Protein AF-A0A5D9C823-F1 (afdb_monomer)

Nearest PDB structures (foldseek):
  7d0j-assembly1_K  TM=2.430E-01  e=4.011E+00  Chlamydomonas reinhardtii

Sequence (116 aa):
MDDAGIRPGFAARTFPAFSIFASIGYFLFMGFGLSPFVYYPETGDFTWAAQPDLGPPMFWYGWMVYAAIVGLAGGLLTYLLPIRWSLALVRGLGWLLWAVPTLIMLIILFLLRHYF

Secondary structure (DSSP, 8-state):
------PPPHHHHHHHHHHHHHHHHHHHHHHTT--S-EE-TTT--EESS--GGG-S-B-HHHHHHHHHHHHHHHHHHHHHS-HHHHHHHHHHTTTHHHHHHHHHHHHHHHHHTTT-

Mean predicted aligned error: 6.28 Å

Foldseek 3Di:
DDPPPPLPPLCLLQVLQLLLQLLVQLLVCVVVVPFCWWAQPQVRDIGRDDDVVSDDIDRSVRSNVRSNVRSNVRSVVRVPDDSVVSVCCCVVCVVVSCVRNVVSVVVVCVVCVVVD

pLDDT: mean 87.45, std 12.1, range [40.66, 97.75]

Radius of gyration: 18.3 Å; Cα contacts (8 Å, |Δi|>4): 133; chains: 1; bounding box: 40×22×57 Å

Organism: NCBI:txid2606412

Solvent-accessi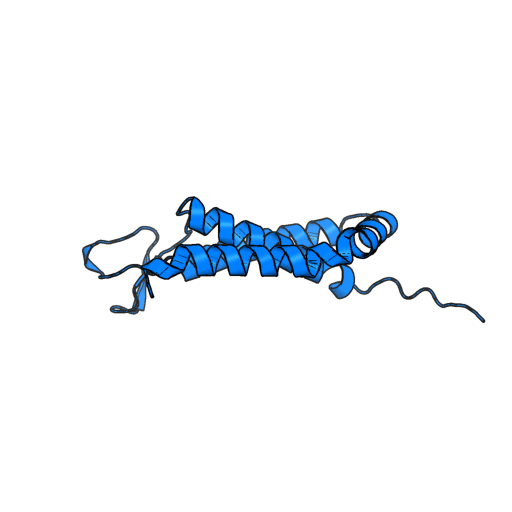ble surface area (backbone atoms only — not comparable to full-atom values): 6335 Å² total; per-residue (Å²): 134,82,79,77,75,76,69,75,52,72,62,74,49,19,50,51,34,19,50,42,33,18,44,53,33,28,53,51,24,59,76,70,69,52,42,78,29,27,36,20,81,85,75,70,46,78,35,71,58,92,54,83,90,57,53,76,74,39,46,66,66,21,17,49,53,55,6,48,52,41,6,50,50,36,15,49,51,39,61,74,41,57,66,72,57,40,50,50,47,51,66,74,42,47,64,49,56,55,48,48,41,50,52,50,49,52,50,50,52,59,69,44,61,83,82,110

Structure (mmCIF, N/CA/C/O backbone):
data_AF-A0A5D9C823-F1
#
_entry.id   AF-A0A5D9C823-F1
#
loop_
_atom_site.group_PDB
_atom_site.id
_atom_site.type_symbol
_atom_site.label_atom_id
_atom_site.label_alt_id
_atom_site.label_comp_id
_atom_site.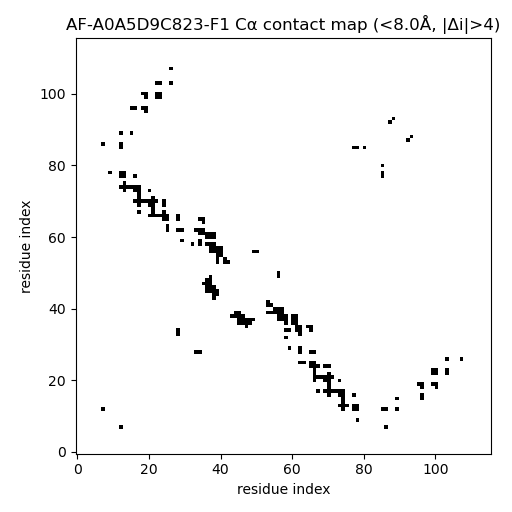label_asym_id
_atom_site.label_entity_id
_atom_site.label_seq_id
_atom_site.pdbx_PDB_ins_code
_atom_site.Cartn_x
_atom_site.Cartn_y
_atom_site.Cartn_z
_atom_site.occupancy
_atom_site.B_iso_or_equiv
_atom_site.auth_seq_id
_atom_site.auth_comp_id
_atom_site.auth_asym_id
_atom_site.auth_atom_id
_atom_site.pdbx_PDB_model_num
ATOM 1 N N . MET A 1 1 ? 24.075 -13.206 -35.901 1.00 42.41 1 MET A N 1
ATOM 2 C CA . MET A 1 1 ? 23.816 -13.597 -34.503 1.00 42.41 1 MET A CA 1
ATOM 3 C C . MET A 1 1 ? 22.633 -12.768 -34.084 1.00 42.41 1 MET A C 1
ATOM 5 O O . MET A 1 1 ? 22.793 -11.597 -33.771 1.00 42.41 1 MET A O 1
ATOM 9 N N . ASP A 1 2 ? 21.450 -13.334 -34.276 1.00 40.66 2 ASP A N 1
ATOM 10 C CA . ASP A 1 2 ? 20.202 -12.648 -34.001 1.00 40.66 2 ASP A CA 1
ATOM 11 C C . ASP A 1 2 ? 20.043 -12.584 -32.487 1.00 40.66 2 ASP A C 1
ATOM 13 O O . ASP A 1 2 ? 19.791 -13.600 -31.838 1.00 40.66 2 ASP A O 1
ATOM 17 N N . ASP A 1 3 ? 20.216 -11.389 -31.925 1.00 47.56 3 ASP A N 1
ATOM 18 C CA . ASP A 1 3 ? 19.668 -11.053 -30.620 1.00 47.56 3 ASP A CA 1
ATOM 19 C C . ASP A 1 3 ? 18.150 -11.182 -30.750 1.00 47.56 3 ASP A C 1
ATOM 21 O O . ASP A 1 3 ? 17.442 -10.226 -31.077 1.00 47.56 3 ASP A O 1
ATOM 25 N N . ALA A 1 4 ? 17.645 -12.403 -30.570 1.00 46.31 4 ALA A N 1
ATOM 26 C CA . ALA A 1 4 ? 16.232 -12.686 -30.429 1.00 46.31 4 ALA A CA 1
ATOM 27 C C . ALA A 1 4 ? 15.756 -11.877 -29.222 1.00 46.31 4 ALA A C 1
ATOM 29 O O . ALA A 1 4 ? 15.910 -12.283 -28.072 1.00 46.31 4 ALA A O 1
ATOM 30 N N . GLY A 1 5 ? 15.273 -10.668 -29.521 1.00 49.81 5 GLY A N 1
ATOM 31 C CA . GLY A 1 5 ? 14.909 -9.639 -28.571 1.00 49.81 5 GLY A CA 1
ATOM 32 C C . GLY A 1 5 ? 14.001 -10.213 -27.505 1.00 49.81 5 GLY A C 1
ATOM 33 O O . GLY A 1 5 ? 12.804 -10.404 -27.733 1.00 49.81 5 GLY A O 1
ATOM 34 N N . ILE A 1 6 ? 14.583 -10.477 -26.336 1.00 58.53 6 ILE A N 1
ATOM 35 C CA . ILE A 1 6 ? 13.857 -10.896 -25.149 1.00 58.53 6 ILE A CA 1
ATOM 36 C C . ILE A 1 6 ? 12.968 -9.714 -24.786 1.00 58.53 6 ILE A C 1
ATOM 38 O O . ILE A 1 6 ? 13.385 -8.760 -24.126 1.00 58.53 6 ILE A O 1
ATOM 42 N N . ARG A 1 7 ? 11.726 -9.739 -25.279 1.00 61.03 7 ARG A N 1
ATOM 43 C CA . ARG A 1 7 ? 10.678 -8.855 -24.783 1.00 61.03 7 ARG A CA 1
ATOM 44 C C . ARG A 1 7 ? 10.647 -9.089 -23.276 1.00 61.03 7 ARG A C 1
ATOM 46 O O . ARG A 1 7 ? 10.519 -10.249 -22.878 1.00 61.03 7 ARG A O 1
ATOM 53 N N . PRO A 1 8 ? 10.790 -8.047 -22.441 1.00 64.94 8 PRO A N 1
ATOM 54 C CA . PRO A 1 8 ? 10.686 -8.223 -21.005 1.00 64.94 8 PRO A CA 1
ATOM 55 C C . PRO A 1 8 ? 9.388 -8.963 -20.728 1.00 64.94 8 PRO A C 1
ATOM 57 O O . PRO A 1 8 ? 8.320 -8.526 -21.174 1.00 64.94 8 PRO A O 1
ATOM 60 N N . GLY A 1 9 ? 9.502 -10.108 -20.058 1.00 72.50 9 GLY A N 1
ATOM 61 C CA . GLY A 1 9 ? 8.340 -10.896 -19.689 1.00 72.50 9 GLY A CA 1
ATOM 62 C C . GLY A 1 9 ? 7.364 -10.039 -18.887 1.00 72.50 9 GLY A C 1
ATOM 63 O O . GLY A 1 9 ? 7.759 -9.058 -18.255 1.00 72.50 9 GLY A O 1
ATOM 64 N N . PHE A 1 10 ? 6.089 -10.419 -18.907 1.00 79.19 10 PHE A N 1
ATOM 65 C CA . PHE A 1 10 ? 5.014 -9.771 -18.149 1.00 79.19 10 PHE A CA 1
ATOM 66 C C . PHE A 1 10 ? 5.463 -9.332 -16.740 1.00 79.19 10 PHE A C 1
ATOM 68 O O . PHE A 1 10 ? 5.382 -8.150 -16.411 1.00 79.19 10 PHE A O 1
ATOM 75 N N . ALA A 1 11 ? 6.064 -10.248 -15.972 1.00 79.44 11 ALA A N 1
ATOM 76 C CA . ALA A 1 11 ? 6.542 -10.002 -14.610 1.00 79.44 11 ALA A CA 1
ATOM 77 C C . ALA A 1 11 ? 7.562 -8.852 -14.495 1.00 79.44 11 ALA A C 1
ATOM 79 O O . ALA A 1 11 ? 7.475 -8.039 -13.578 1.00 79.44 11 ALA A O 1
ATOM 80 N N . ALA A 1 12 ? 8.490 -8.725 -15.450 1.00 80.94 12 ALA A N 1
ATOM 81 C CA . ALA A 1 12 ? 9.526 -7.688 -15.435 1.00 80.94 12 ALA A CA 1
ATOM 82 C C . ALA A 1 12 ? 8.960 -6.269 -15.620 1.00 80.94 12 ALA A C 1
ATOM 84 O O . ALA A 1 12 ? 9.641 -5.287 -15.338 1.00 80.94 12 ALA A O 1
ATOM 85 N N . ARG A 1 13 ? 7.720 -6.154 -16.109 1.00 79.56 13 ARG A N 1
ATOM 86 C CA . ARG A 1 13 ? 7.027 -4.878 -16.332 1.00 79.56 13 ARG A CA 1
ATOM 87 C C . ARG A 1 13 ? 6.002 -4.581 -15.241 1.00 79.56 13 ARG A C 1
ATOM 89 O O . ARG A 1 13 ? 5.794 -3.417 -14.902 1.00 79.56 13 ARG A O 1
ATOM 96 N N . THR A 1 14 ? 5.352 -5.615 -14.715 1.00 86.12 14 THR A N 1
ATOM 97 C CA . THR A 1 14 ? 4.215 -5.465 -13.802 1.00 86.12 14 THR A CA 1
ATOM 98 C C . THR A 1 14 ? 4.616 -5.492 -12.336 1.00 86.12 14 THR A C 1
ATOM 100 O O . THR A 1 14 ? 4.095 -4.684 -11.577 1.00 86.12 14 THR A O 1
ATOM 103 N N . PHE A 1 15 ? 5.570 -6.334 -11.925 1.00 88.19 15 PHE A N 1
ATOM 104 C CA . PHE A 1 15 ? 5.983 -6.433 -10.517 1.00 88.19 15 PHE A CA 1
ATOM 105 C C . PHE A 1 15 ? 6.649 -5.157 -9.987 1.00 88.19 15 PHE A C 1
ATOM 107 O O . PHE A 1 15 ? 6.299 -4.730 -8.886 1.00 88.19 15 PHE A O 1
ATOM 114 N N . PRO A 1 16 ? 7.527 -4.485 -10.761 1.00 88.38 16 PRO A N 1
ATOM 115 C CA . PRO A 1 16 ? 8.019 -3.160 -10.412 1.00 88.38 16 PRO A CA 1
ATOM 116 C C . PRO A 1 16 ? 6.938 -2.146 -10.067 1.00 88.38 16 PRO A C 1
ATOM 118 O O . PRO A 1 16 ? 6.965 -1.518 -9.009 1.00 88.38 16 PRO A O 1
ATOM 121 N N . ALA A 1 17 ? 5.970 -2.009 -10.969 1.00 89.00 17 ALA A N 1
ATOM 122 C CA . ALA A 1 17 ? 4.871 -1.084 -10.793 1.00 89.00 17 ALA A CA 1
ATOM 123 C C . ALA A 1 17 ? 4.003 -1.512 -9.612 1.00 89.00 17 ALA A C 1
ATOM 125 O O . ALA A 1 17 ? 3.720 -0.692 -8.748 1.00 89.00 17 ALA A O 1
ATOM 126 N N . PHE A 1 18 ? 3.668 -2.799 -9.513 1.00 93.06 18 PHE A N 1
ATOM 127 C CA . PHE A 1 18 ? 2.924 -3.331 -8.381 1.00 93.06 18 PHE A CA 1
ATOM 128 C C . PHE A 1 18 ? 3.552 -2.919 -7.050 1.00 93.06 18 PHE A C 1
ATOM 130 O O . PHE A 1 18 ? 2.858 -2.355 -6.215 1.00 93.06 18 PHE A O 1
ATOM 137 N N . SER A 1 19 ? 4.859 -3.132 -6.872 1.00 92.38 19 SER A N 1
ATOM 138 C CA . SER A 1 19 ? 5.539 -2.812 -5.616 1.00 92.38 19 SER A CA 1
ATOM 139 C C . SER A 1 19 ? 5.499 -1.316 -5.301 1.00 92.38 19 SER A C 1
ATOM 141 O O . SER A 1 19 ? 5.114 -0.949 -4.196 1.00 92.38 19 SER A O 1
ATOM 143 N N . ILE A 1 20 ? 5.818 -0.452 -6.270 1.00 92.75 20 ILE A N 1
ATOM 144 C CA . ILE A 1 20 ? 5.791 1.008 -6.082 1.00 92.75 20 ILE A CA 1
ATOM 145 C C . ILE A 1 20 ? 4.382 1.479 -5.703 1.00 92.75 20 ILE A C 1
ATOM 147 O O . ILE A 1 20 ? 4.199 2.171 -4.701 1.00 92.75 20 ILE A O 1
ATOM 151 N N . PHE A 1 21 ? 3.379 1.093 -6.493 1.00 95.00 21 PHE A N 1
ATOM 152 C CA . PHE A 1 21 ? 1.998 1.522 -6.296 1.00 95.00 21 PHE A CA 1
ATOM 153 C C . PHE A 1 21 ? 1.395 0.937 -5.014 1.00 95.00 21 PHE A C 1
ATOM 155 O O . PHE A 1 21 ? 0.687 1.651 -4.309 1.00 95.00 21 PHE A O 1
ATOM 162 N N . ALA A 1 22 ? 1.714 -0.311 -4.661 1.00 96.50 22 ALA A N 1
ATOM 163 C CA . ALA A 1 22 ? 1.277 -0.915 -3.407 1.00 96.50 22 ALA A CA 1
ATOM 164 C C . ALA A 1 22 ? 1.898 -0.214 -2.193 1.00 96.50 22 ALA A C 1
ATOM 166 O O . ALA A 1 22 ? 1.178 0.106 -1.252 1.00 96.50 22 ALA A O 1
ATOM 167 N N . SER A 1 23 ? 3.202 0.089 -2.211 1.00 96.19 23 SER A N 1
ATOM 168 C CA . SER A 1 23 ? 3.854 0.810 -1.110 1.00 96.19 23 SER A CA 1
ATOM 169 C C . SER A 1 23 ? 3.285 2.218 -0.929 1.00 96.19 23 SER A C 1
ATOM 171 O O . SER A 1 23 ? 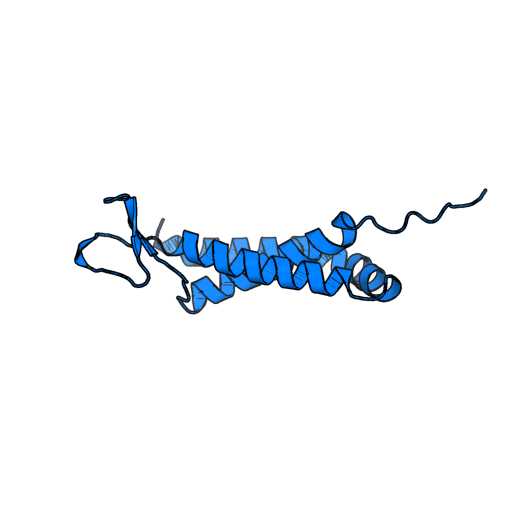2.983 2.612 0.197 1.00 96.19 23 SER A O 1
ATOM 173 N N . ILE A 1 24 ? 3.086 2.960 -2.025 1.00 95.94 24 ILE A N 1
ATOM 174 C CA . ILE A 1 24 ? 2.446 4.285 -1.986 1.00 95.94 24 ILE A CA 1
ATOM 175 C C . ILE A 1 24 ? 1.014 4.165 -1.461 1.00 95.94 24 ILE A C 1
ATOM 177 O O . ILE A 1 24 ? 0.635 4.902 -0.555 1.00 95.94 24 ILE A O 1
ATOM 181 N N . GLY A 1 25 ? 0.235 3.219 -1.993 1.00 97.00 25 GLY A N 1
ATOM 182 C CA . GLY A 1 25 ? -1.133 2.963 -1.559 1.00 97.00 25 GLY A CA 1
ATOM 183 C C . GLY A 1 25 ? -1.197 2.697 -0.060 1.00 97.00 25 GLY A C 1
ATOM 184 O O . GLY A 1 25 ? -1.903 3.404 0.649 1.00 97.00 25 GLY A O 1
ATOM 185 N N . TYR A 1 26 ? -0.397 1.752 0.439 1.00 96.25 26 TYR A N 1
ATOM 186 C CA . TYR A 1 26 ? -0.339 1.418 1.862 1.00 96.25 26 TYR A CA 1
ATOM 187 C C . TYR A 1 26 ? -0.067 2.649 2.731 1.00 96.25 26 TYR A C 1
ATOM 189 O O . TYR A 1 26 ? -0.796 2.902 3.688 1.00 96.25 26 TYR A O 1
ATOM 197 N N . PHE A 1 27 ? 0.947 3.442 2.372 1.00 96.75 27 PHE A N 1
ATOM 198 C CA . PHE A 1 27 ? 1.298 4.656 3.104 1.00 96.75 27 PHE A CA 1
ATOM 199 C C . PHE A 1 27 ? 0.147 5.671 3.141 1.00 96.75 27 PHE A C 1
ATOM 201 O O . PHE A 1 27 ? -0.149 6.228 4.197 1.00 96.75 27 PHE A O 1
ATOM 208 N N . LEU A 1 28 ? -0.538 5.882 2.013 1.00 96.44 28 LEU A N 1
ATOM 209 C CA . LEU A 1 28 ? -1.679 6.796 1.942 1.00 96.44 28 LEU A CA 1
ATOM 210 C C . LEU A 1 28 ? -2.872 6.280 2.757 1.00 96.44 28 LEU A C 1
ATOM 212 O O . LEU A 1 28 ? -3.464 7.046 3.511 1.00 96.44 28 LEU A O 1
ATOM 216 N N . PHE A 1 29 ? -3.214 4.994 2.655 1.00 96.75 29 PHE A N 1
ATOM 217 C CA . PHE A 1 29 ? -4.335 4.413 3.403 1.00 96.75 29 PHE A CA 1
ATOM 218 C C . PHE A 1 29 ? -4.093 4.430 4.913 1.00 96.75 29 PHE A C 1
ATOM 220 O O . PHE A 1 29 ? -5.008 4.763 5.666 1.00 96.75 29 PHE A O 1
ATOM 227 N N . MET A 1 30 ? -2.853 4.182 5.340 1.00 94.75 30 MET A N 1
ATOM 228 C CA . MET A 1 30 ? -2.426 4.387 6.722 1.00 94.75 30 MET A CA 1
ATOM 229 C C . MET A 1 30 ? -2.587 5.856 7.141 1.00 94.75 30 MET A C 1
ATOM 231 O O . MET A 1 30 ? -3.222 6.134 8.155 1.00 94.75 30 MET A O 1
ATOM 235 N N . GLY A 1 31 ? -2.046 6.800 6.362 1.00 93.81 31 GLY A N 1
ATOM 236 C CA . GLY A 1 31 ? -2.058 8.228 6.698 1.00 93.81 31 GLY A CA 1
ATOM 237 C C . GLY A 1 31 ? -3.456 8.851 6.751 1.00 93.81 31 GLY A C 1
ATOM 238 O O . GLY A 1 31 ? -3.708 9.718 7.584 1.00 93.81 31 GLY A O 1
ATOM 239 N N . PHE A 1 32 ? -4.376 8.393 5.900 1.00 94.50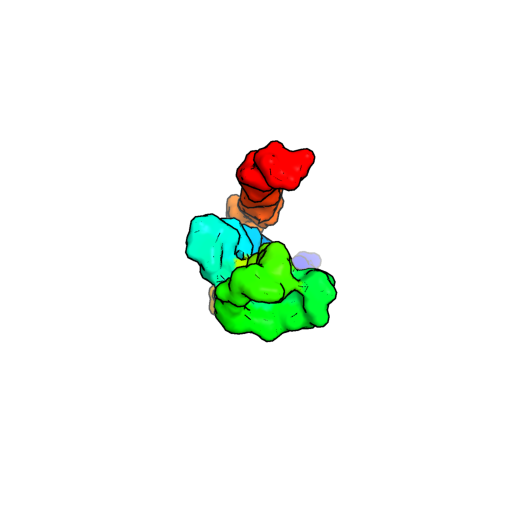 32 PHE A N 1
ATOM 240 C CA . PHE A 1 32 ? -5.766 8.856 5.876 1.00 94.50 32 PHE A CA 1
ATOM 241 C C . PHE A 1 32 ? -6.722 8.008 6.729 1.00 94.50 32 PHE A C 1
ATOM 243 O O . PHE A 1 32 ? -7.912 8.309 6.775 1.00 94.50 32 PHE A O 1
ATOM 250 N N . GLY A 1 33 ? -6.241 6.943 7.382 1.00 91.12 33 GLY A N 1
ATOM 251 C CA . GLY A 1 33 ? -7.088 6.036 8.165 1.00 91.12 33 GLY A CA 1
ATOM 252 C C . GLY A 1 33 ? -8.145 5.300 7.331 1.00 91.12 33 GLY A C 1
ATOM 253 O O . GLY A 1 33 ? -9.181 4.895 7.854 1.00 91.12 33 GLY A O 1
ATOM 254 N N . LEU A 1 34 ? -7.910 5.130 6.028 1.00 93.06 34 LEU A N 1
ATOM 255 C CA . LEU A 1 34 ? -8.857 4.509 5.105 1.00 93.06 34 LEU A CA 1
ATOM 256 C C . LEU A 1 34 ? -8.670 2.997 5.111 1.00 93.06 34 LEU A C 1
ATOM 258 O O . LEU A 1 34 ? -7.712 2.484 4.536 1.00 93.06 34 LEU A O 1
ATOM 262 N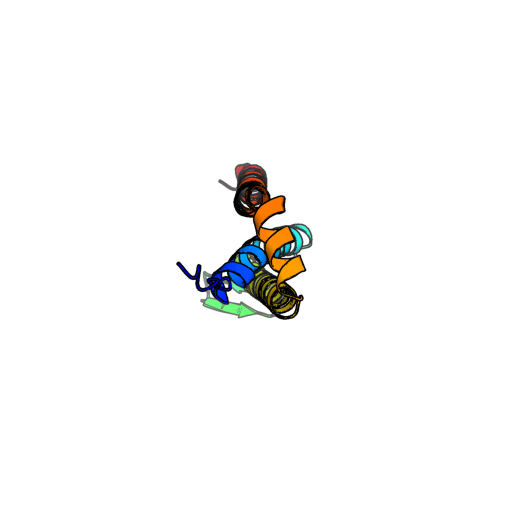 N . SER A 1 35 ? -9.608 2.280 5.720 1.00 94.62 35 SER A N 1
ATOM 263 C CA . SER A 1 35 ? -9.596 0.820 5.758 1.00 94.62 35 SER A CA 1
ATOM 264 C C . SER A 1 35 ? -10.940 0.264 5.283 1.00 94.62 35 SER A C 1
ATOM 266 O O . SER A 1 35 ? -11.971 0.745 5.750 1.00 94.62 35 SER A O 1
ATOM 268 N N . PRO A 1 36 ? -10.968 -0.733 4.377 1.00 94.56 36 PRO A N 1
ATOM 269 C CA . PRO A 1 36 ? -12.212 -1.383 3.962 1.00 94.56 36 PRO A CA 1
ATOM 270 C C . PRO A 1 36 ? -12.854 -2.180 5.096 1.00 94.56 36 PRO A C 1
ATOM 272 O O . PRO A 1 36 ? -14.055 -2.404 5.082 1.00 94.56 36 PRO A O 1
ATOM 275 N N . PHE A 1 37 ? -12.048 -2.643 6.047 1.00 95.69 37 PHE A N 1
ATOM 276 C CA . PHE A 1 37 ? -12.484 -3.397 7.210 1.00 95.69 37 PHE A CA 1
ATOM 277 C C . PHE A 1 37 ? -11.462 -3.252 8.337 1.00 95.69 37 PHE A C 1
ATOM 279 O O . PHE A 1 37 ? -10.339 -2.785 8.135 1.00 95.69 37 PHE A O 1
ATOM 286 N N . VAL A 1 38 ? -11.843 -3.685 9.527 1.00 96.19 38 VAL A N 1
ATOM 287 C CA . VAL A 1 38 ? -11.032 -3.670 10.737 1.00 96.19 38 VAL A CA 1
ATOM 288 C C . VAL A 1 38 ? -11.041 -5.070 11.325 1.00 96.19 38 VAL A C 1
ATOM 290 O O . VAL A 1 38 ? -12.104 -5.679 11.442 1.00 96.19 38 VAL A O 1
ATOM 293 N N . TYR A 1 39 ? -9.861 -5.583 11.661 1.00 96.00 39 TYR A N 1
ATOM 294 C CA . TYR A 1 39 ? -9.711 -6.884 12.304 1.00 96.00 39 TYR A CA 1
ATOM 295 C C . TYR A 1 39 ? -9.543 -6.721 13.814 1.00 96.00 39 TYR A C 1
ATOM 297 O O . TYR A 1 39 ? -8.784 -5.856 14.253 1.00 96.00 39 TYR A O 1
ATOM 305 N N . TYR A 1 40 ? -10.205 -7.571 14.592 1.00 96.19 40 TYR A N 1
ATOM 306 C CA . TYR A 1 40 ? -10.097 -7.608 16.047 1.00 96.19 40 TYR A CA 1
ATOM 307 C C . TYR A 1 40 ? -9.410 -8.901 16.483 1.00 96.19 40 TYR A C 1
ATOM 309 O O . TYR A 1 40 ? -10.005 -9.968 16.372 1.00 96.19 40 TYR A O 1
ATOM 317 N N . PRO A 1 41 ? -8.158 -8.852 16.970 1.00 93.31 41 PRO A N 1
ATOM 318 C CA . PRO A 1 41 ? -7.403 -10.061 17.295 1.00 93.31 41 PRO A CA 1
ATOM 319 C C . PRO A 1 41 ? -7.952 -10.812 18.512 1.00 93.31 41 PRO A C 1
ATOM 321 O O . PRO A 1 41 ? -7.738 -12.016 18.611 1.00 93.31 41 PRO A O 1
ATOM 324 N N . GLU A 1 42 ? -8.635 -10.121 19.428 1.00 92.12 42 GLU A N 1
ATOM 325 C CA . GLU A 1 42 ? -9.187 -10.722 20.646 1.00 92.12 42 GLU A CA 1
ATOM 326 C C . GLU A 1 42 ? -10.387 -11.628 20.348 1.00 92.12 42 GLU A C 1
ATOM 328 O O . GLU A 1 42 ? -10.504 -12.703 20.933 1.00 92.12 42 GLU A O 1
ATOM 333 N N . THR A 1 43 ? -11.251 -11.221 19.413 1.00 93.94 43 THR A N 1
ATOM 334 C CA . THR A 1 43 ? -12.456 -11.977 19.035 1.00 93.94 43 THR A CA 1
ATOM 335 C C . THR A 1 43 ? -12.306 -12.737 17.716 1.00 93.94 43 THR A C 1
ATOM 337 O O . THR A 1 43 ? -13.031 -13.696 17.471 1.00 93.94 43 THR A O 1
ATOM 340 N N . GLY A 1 44 ? -11.340 -12.352 16.877 1.00 93.69 44 GLY A N 1
ATOM 341 C CA . GLY A 1 44 ? -11.146 -12.882 15.527 1.00 93.69 44 GLY A CA 1
ATOM 342 C C . GLY A 1 44 ? -12.068 -12.262 14.470 1.00 93.69 44 GLY A C 1
ATOM 343 O O . GLY A 1 44 ? -12.101 -12.748 13.339 1.00 93.69 44 GLY A O 1
ATOM 344 N N . ASP A 1 45 ? -12.811 -11.206 14.809 1.00 94.69 45 ASP A N 1
ATOM 345 C CA . ASP A 1 45 ? -13.838 -10.644 13.932 1.00 94.69 45 ASP A CA 1
ATOM 346 C C . ASP A 1 45 ? -13.292 -9.643 12.910 1.00 94.69 45 ASP A C 1
ATOM 348 O O . ASP A 1 45 ? -12.361 -8.874 13.169 1.00 94.69 45 ASP A O 1
ATOM 352 N N . PHE A 1 46 ? -13.953 -9.603 11.751 1.00 95.62 46 PHE A N 1
ATOM 353 C CA . PHE A 1 46 ? -13.809 -8.542 10.759 1.00 95.62 46 PHE A CA 1
ATOM 354 C C . PHE A 1 46 ? -15.066 -7.681 10.737 1.00 95.62 46 PHE A C 1
ATOM 356 O O . PHE A 1 46 ? -16.176 -8.176 10.546 1.00 95.62 46 PHE A O 1
ATOM 363 N N . THR A 1 47 ? -14.888 -6.374 10.875 1.00 95.94 47 THR A N 1
ATOM 364 C CA . THR A 1 47 ? -15.987 -5.405 10.870 1.00 95.94 47 THR A CA 1
ATOM 365 C C . THR A 1 47 ? -15.730 -4.311 9.842 1.00 95.94 47 THR A C 1
ATOM 367 O O . THR A 1 47 ? -14.589 -4.027 9.486 1.00 95.94 47 THR A O 1
ATOM 370 N N . TRP A 1 48 ? -16.789 -3.681 9.335 1.00 94.06 48 TRP A N 1
ATOM 371 C CA . TRP A 1 48 ? -16.674 -2.603 8.340 1.00 94.06 48 TRP A CA 1
ATOM 372 C C . TRP A 1 48 ? -16.205 -1.269 8.938 1.00 94.06 48 TRP A C 1
ATOM 374 O O . TRP A 1 48 ? -15.733 -0.398 8.215 1.00 94.06 48 TRP A O 1
ATOM 384 N N . ALA A 1 49 ? -16.342 -1.101 10.252 1.00 92.00 49 ALA A N 1
ATOM 385 C CA . ALA A 1 49 ? -15.964 0.098 10.985 1.00 92.00 49 ALA A CA 1
ATOM 386 C C . ALA A 1 49 ? -15.501 -0.284 12.391 1.00 92.00 49 ALA A C 1
ATOM 388 O O . ALA A 1 49 ? -15.907 -1.321 12.911 1.00 92.00 49 ALA A O 1
ATOM 389 N N . ALA A 1 50 ? -14.683 0.569 13.008 1.00 91.06 50 ALA A N 1
ATOM 390 C CA . ALA A 1 50 ? -14.187 0.321 14.352 1.00 91.06 50 ALA A CA 1
ATOM 391 C C . ALA A 1 50 ? -15.336 0.290 15.377 1.00 91.06 50 ALA A C 1
ATOM 393 O O . ALA A 1 50 ? -16.097 1.246 15.516 1.00 91.06 50 ALA A O 1
ATOM 394 N N . GLN A 1 51 ? -15.416 -0.820 16.097 1.00 92.44 51 GLN A N 1
ATOM 395 C CA . GLN A 1 51 ? -16.293 -1.095 17.223 1.00 92.44 51 GLN A CA 1
ATOM 396 C C . GLN A 1 51 ? -15.487 -1.006 18.534 1.00 92.44 51 GLN A C 1
ATOM 398 O O . GLN A 1 51 ? -14.513 -1.748 18.697 1.00 92.44 51 GLN A O 1
ATOM 403 N N . PRO A 1 52 ? -15.809 -0.069 19.447 1.00 87.94 52 PRO A N 1
ATOM 404 C CA . PRO A 1 52 ? -15.063 0.117 20.697 1.00 87.94 52 PRO A CA 1
ATOM 405 C C . PRO A 1 52 ? -15.151 -1.063 21.677 1.00 87.94 52 PRO A C 1
ATOM 407 O O . PRO A 1 52 ? -14.298 -1.205 22.546 1.00 87.94 52 PRO A O 1
ATOM 410 N N . ASP A 1 53 ? -16.193 -1.879 21.559 1.00 92.94 53 ASP A N 1
ATOM 411 C CA . ASP A 1 53 ? -16.523 -3.011 22.426 1.00 92.94 53 ASP A CA 1
ATOM 412 C C . ASP A 1 53 ? -15.756 -4.298 22.093 1.00 92.94 53 ASP A C 1
ATOM 414 O O . ASP A 1 53 ? -15.703 -5.201 22.924 1.00 92.94 53 ASP A O 1
ATOM 418 N N . LEU A 1 54 ? -15.114 -4.367 20.924 1.00 90.19 54 LEU A N 1
ATOM 419 C CA . LEU A 1 54 ? -14.370 -5.547 20.464 1.00 90.19 54 LEU A CA 1
ATOM 420 C C . LEU A 1 54 ? -12.864 -5.510 20.795 1.00 90.19 54 LEU A C 1
ATOM 422 O O . LEU A 1 54 ? -12.123 -6.406 20.394 1.00 90.19 54 LEU A O 1
ATOM 426 N N . GLY A 1 55 ? -12.400 -4.482 21.516 1.00 91.31 55 GLY A N 1
ATOM 427 C CA . GLY A 1 55 ? -10.997 -4.325 21.920 1.00 91.31 55 GLY A CA 1
ATOM 428 C C . GLY A 1 55 ? -10.163 -3.463 20.958 1.00 91.31 55 GLY A C 1
ATOM 429 O O . GLY A 1 55 ? -10.706 -2.611 20.251 1.00 91.31 55 GLY A O 1
ATOM 430 N N . PRO A 1 56 ? -8.823 -3.600 20.943 1.00 92.25 56 PRO A N 1
ATOM 431 C CA . PRO A 1 56 ? -7.952 -2.800 20.083 1.00 92.25 56 PRO A CA 1
ATOM 432 C C . PRO A 1 56 ? -8.060 -3.191 18.593 1.00 92.25 56 PRO A C 1
ATOM 434 O O . PRO A 1 56 ? -7.742 -4.327 18.229 1.00 92.25 56 PRO A O 1
ATOM 437 N N . PRO A 1 57 ? -8.444 -2.262 17.698 1.00 93.94 57 PRO A N 1
ATOM 438 C CA . PRO A 1 57 ? -8.587 -2.549 16.272 1.00 93.94 57 PRO A CA 1
ATOM 439 C C . PRO A 1 57 ? -7.244 -2.670 15.534 1.00 93.94 57 PRO A C 1
ATOM 441 O O . PRO A 1 57 ? -6.327 -1.870 15.727 1.00 93.94 57 PRO A O 1
ATOM 444 N N . MET A 1 58 ? -7.162 -3.604 14.584 1.00 94.50 58 MET A N 1
ATOM 445 C CA . MET A 1 58 ? -6.046 -3.761 13.646 1.00 94.50 58 MET A CA 1
ATOM 446 C C . MET A 1 58 ? -6.449 -3.356 12.222 1.00 94.50 58 MET A C 1
ATOM 448 O O . MET A 1 58 ? -7.014 -4.138 11.457 1.00 94.50 58 MET A O 1
ATOM 452 N N . PHE A 1 59 ? -6.099 -2.129 11.836 1.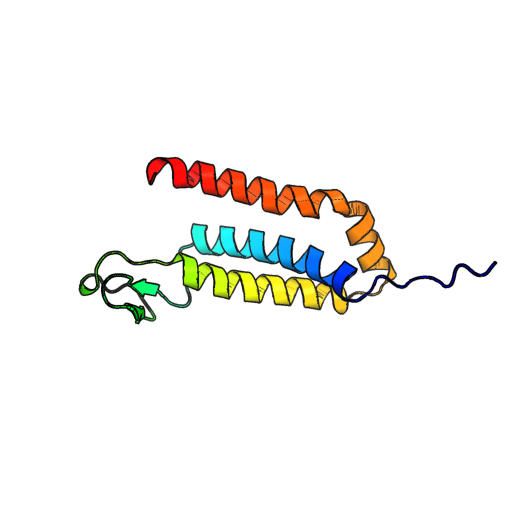00 94.94 59 PHE A N 1
ATOM 453 C CA . PHE A 1 59 ? -6.400 -1.575 10.508 1.00 94.94 59 PHE A CA 1
ATOM 454 C C . PHE A 1 59 ? -5.448 -2.044 9.396 1.00 94.94 59 PHE A C 1
ATOM 456 O O . PHE A 1 59 ? -5.792 -2.007 8.216 1.00 94.94 59 PHE A O 1
ATOM 463 N N . TRP A 1 60 ? -4.250 -2.511 9.755 1.00 94.31 60 TRP A N 1
ATOM 464 C CA . TRP A 1 60 ? -3.182 -2.818 8.801 1.00 94.31 60 TRP A CA 1
ATOM 465 C C . TRP A 1 60 ? -3.547 -3.906 7.783 1.00 94.31 60 TRP A C 1
ATOM 467 O O . TRP A 1 60 ? -3.113 -3.832 6.633 1.00 94.31 60 TRP A O 1
ATOM 477 N N . TYR A 1 61 ? -4.404 -4.863 8.152 1.00 94.81 61 TYR A N 1
ATOM 478 C CA . TYR A 1 61 ? -4.938 -5.850 7.210 1.00 94.81 61 TYR A CA 1
ATOM 479 C C . TYR A 1 61 ? -5.784 -5.205 6.107 1.00 94.81 61 TYR A C 1
ATOM 481 O O . TYR A 1 61 ? -5.625 -5.532 4.930 1.00 94.81 61 TYR A O 1
ATOM 489 N N . GLY A 1 62 ? -6.659 -4.264 6.461 1.00 95.44 62 GLY A N 1
ATOM 490 C CA . GLY A 1 62 ? -7.476 -3.563 5.477 1.00 95.44 62 GLY A CA 1
ATOM 491 C C . GLY A 1 62 ? -6.641 -2.627 4.600 1.00 95.44 62 GLY A C 1
ATOM 492 O O . GLY A 1 62 ? -6.839 -2.589 3.383 1.00 95.44 62 GLY A O 1
ATOM 493 N N . TRP A 1 63 ? -5.635 -1.957 5.173 1.00 96.69 63 TRP A N 1
ATOM 494 C CA . TRP A 1 63 ? -4.667 -1.172 4.399 1.00 96.69 63 TRP A CA 1
ATOM 495 C C . TRP A 1 63 ? -3.921 -2.025 3.370 1.00 96.69 63 TRP A C 1
ATOM 497 O O . TRP A 1 63 ? -3.724 -1.573 2.243 1.00 96.69 63 TRP A O 1
ATOM 507 N N . MET A 1 64 ? -3.559 -3.271 3.704 1.00 96.31 64 MET A N 1
ATOM 508 C CA . MET A 1 64 ? -2.946 -4.193 2.741 1.00 96.31 64 MET A CA 1
ATOM 509 C C . MET A 1 64 ? -3.868 -4.539 1.576 1.00 96.31 64 MET A C 1
ATOM 511 O O . MET A 1 64 ? -3.397 -4.611 0.443 1.00 96.31 64 MET A O 1
ATOM 515 N N . VAL A 1 65 ? -5.167 -4.723 1.818 1.00 96.88 65 VAL A N 1
ATOM 516 C CA . VAL A 1 65 ? -6.124 -5.027 0.743 1.00 96.88 65 VAL A CA 1
ATOM 517 C C . VAL A 1 65 ? -6.238 -3.859 -0.231 1.00 96.88 65 VAL A C 1
ATOM 519 O O . VAL A 1 65 ? -6.095 -4.052 -1.439 1.00 96.88 65 VAL A O 1
ATOM 522 N N . TYR A 1 66 ? -6.421 -2.636 0.266 1.00 96.69 66 TYR A N 1
ATOM 523 C CA . TYR A 1 66 ? -6.444 -1.463 -0.609 1.00 96.69 66 TYR A CA 1
ATOM 524 C C . TYR A 1 66 ? -5.101 -1.226 -1.309 1.00 96.69 66 TYR A C 1
ATOM 526 O O . TYR A 1 66 ? -5.077 -0.944 -2.509 1.00 96.69 66 TYR A O 1
ATOM 534 N N . ALA A 1 67 ? -3.976 -1.409 -0.614 1.00 97.25 67 ALA A N 1
ATOM 535 C CA . ALA A 1 67 ? -2.648 -1.331 -1.214 1.00 97.25 67 ALA A CA 1
ATOM 536 C C . ALA A 1 67 ? -2.463 -2.351 -2.347 1.00 97.25 67 ALA A C 1
ATOM 538 O O . ALA A 1 67 ? -1.954 -2.001 -3.410 1.00 97.25 67 ALA A O 1
ATOM 539 N N . ALA A 1 68 ? -2.923 -3.591 -2.161 1.00 97.19 68 ALA A N 1
ATOM 540 C CA . ALA A 1 68 ? -2.872 -4.626 -3.187 1.00 97.19 68 ALA A CA 1
ATOM 541 C C . ALA A 1 68 ? -3.712 -4.247 -4.414 1.00 97.19 68 ALA A C 1
ATOM 543 O O . ALA A 1 68 ? -3.240 -4.409 -5.537 1.00 97.19 68 ALA A O 1
ATOM 544 N N . ILE A 1 69 ? -4.910 -3.682 -4.226 1.00 97.75 69 ILE A N 1
ATOM 545 C CA . ILE A 1 69 ? -5.754 -3.197 -5.332 1.00 97.75 69 ILE A CA 1
ATOM 546 C C . ILE A 1 69 ? -5.037 -2.094 -6.121 1.00 97.75 69 ILE A C 1
ATOM 548 O O . ILE A 1 69 ? -4.968 -2.160 -7.350 1.00 97.75 69 ILE A O 1
ATOM 552 N N . VAL A 1 70 ? -4.451 -1.109 -5.434 1.00 97.31 70 VAL A N 1
ATOM 553 C CA . VAL A 1 70 ? -3.689 -0.025 -6.078 1.00 97.31 70 VAL A CA 1
ATOM 554 C C . VAL A 1 70 ? -2.446 -0.567 -6.791 1.00 97.31 70 VAL A C 1
ATOM 556 O O . VAL A 1 70 ? -2.163 -0.173 -7.923 1.00 97.31 70 VAL A O 1
ATOM 559 N N . GLY A 1 71 ? -1.736 -1.517 -6.181 1.00 96.56 71 GLY A N 1
ATOM 560 C CA . GLY A 1 71 ? -0.609 -2.215 -6.796 1.00 96.56 71 GLY A CA 1
ATOM 561 C C . GLY A 1 71 ? -1.006 -2.956 -8.072 1.00 96.56 71 GLY A C 1
ATOM 562 O O . GLY A 1 71 ? -0.350 -2.816 -9.104 1.00 96.56 71 GLY A O 1
ATOM 563 N N . LEU A 1 72 ? -2.104 -3.716 -8.036 1.00 96.75 72 LEU A N 1
ATOM 564 C CA . LEU A 1 72 ? -2.629 -4.434 -9.199 1.00 96.75 72 LEU A CA 1
ATOM 565 C C . LEU A 1 72 ? -3.024 -3.469 -10.317 1.00 96.75 72 LEU A C 1
ATOM 567 O O . LEU A 1 72 ? -2.683 -3.715 -11.473 1.00 96.75 72 LEU A O 1
ATOM 571 N N . ALA A 1 73 ? -3.672 -2.349 -9.982 1.00 95.81 73 ALA A N 1
ATOM 572 C CA . ALA A 1 73 ? -3.982 -1.300 -10.946 1.00 95.81 73 ALA A CA 1
ATOM 573 C C . ALA A 1 73 ? -2.701 -0.729 -11.581 1.00 95.81 73 ALA A C 1
ATOM 575 O O . ALA A 1 73 ? -2.613 -0.643 -12.804 1.00 95.81 73 ALA A O 1
ATOM 576 N N . GLY A 1 74 ? -1.673 -0.428 -10.781 1.00 92.56 74 GLY A N 1
ATOM 577 C CA . GLY A 1 74 ? -0.371 0.033 -11.272 1.00 92.56 74 GLY A CA 1
ATOM 578 C C . GLY A 1 74 ? 0.312 -0.967 -12.213 1.00 92.56 74 GLY A C 1
ATOM 579 O O . GLY A 1 74 ? 0.783 -0.591 -13.288 1.00 92.56 74 GLY A O 1
ATOM 580 N N . GLY A 1 75 ? 0.319 -2.252 -11.851 1.00 91.00 75 GLY A N 1
ATOM 581 C CA . GLY A 1 75 ? 0.845 -3.328 -12.695 1.00 91.00 75 GLY A CA 1
ATOM 582 C C . GLY A 1 75 ? 0.056 -3.513 -13.994 1.00 91.00 75 GLY A C 1
ATOM 583 O O . GLY A 1 75 ? 0.642 -3.709 -15.059 1.00 91.00 75 GLY A O 1
ATOM 584 N N . LEU A 1 76 ? -1.273 -3.403 -13.940 1.00 92.56 76 LEU A N 1
ATOM 585 C CA . LEU A 1 76 ? -2.121 -3.470 -15.126 1.00 92.56 76 LEU A CA 1
ATOM 586 C C . LEU A 1 76 ? -1.862 -2.284 -16.063 1.00 92.56 76 LEU A C 1
ATOM 588 O O . LEU A 1 76 ? -1.734 -2.476 -17.271 1.00 92.56 76 LEU A O 1
ATOM 592 N N . LEU A 1 77 ? -1.711 -1.073 -15.522 1.00 90.19 77 LEU A N 1
ATOM 593 C CA . LEU A 1 77 ? -1.380 0.109 -16.315 1.00 90.19 77 LEU A CA 1
ATOM 594 C C . LEU A 1 77 ? -0.063 -0.091 -17.076 1.00 90.19 77 LEU A C 1
ATOM 596 O O . LEU A 1 77 ? -0.022 0.120 -18.287 1.00 90.19 77 LEU A O 1
ATOM 600 N N . THR A 1 78 ? 1.003 -0.571 -16.426 1.00 86.31 78 THR A N 1
ATOM 601 C CA . THR A 1 78 ? 2.284 -0.791 -17.124 1.00 86.31 78 THR A CA 1
ATOM 602 C C . THR A 1 78 ? 2.246 -1.924 -18.138 1.00 86.31 78 THR A C 1
ATOM 604 O O . THR A 1 78 ? 2.998 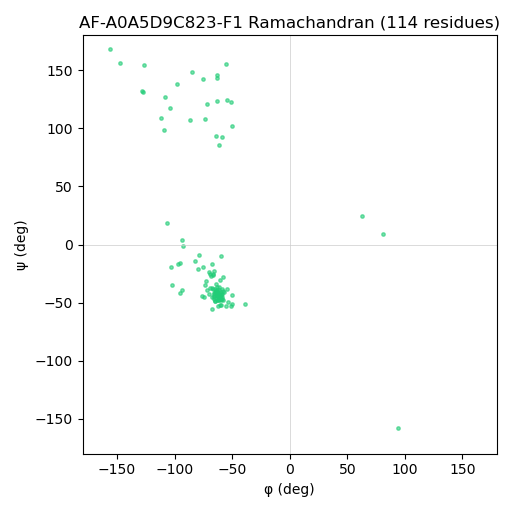-1.882 -19.121 1.00 86.31 78 THR A O 1
ATOM 607 N N . TYR A 1 79 ? 1.374 -2.913 -17.940 1.00 87.25 79 TYR A N 1
ATOM 608 C CA . TYR A 1 79 ? 1.109 -3.947 -18.933 1.00 87.25 79 TYR A CA 1
ATOM 609 C C . TYR A 1 79 ? 0.447 -3.372 -20.192 1.00 87.25 79 TYR A C 1
ATOM 611 O O . TYR A 1 79 ? 0.912 -3.650 -21.301 1.00 87.25 79 TYR A O 1
ATOM 619 N N . LEU A 1 80 ? -0.579 -2.533 -20.015 1.00 89.38 80 LEU A N 1
ATOM 620 C CA . LEU A 1 80 ? -1.325 -1.894 -21.104 1.00 89.38 80 LEU A CA 1
ATOM 621 C C . LEU A 1 80 ? -0.503 -0.832 -21.854 1.00 89.38 80 LEU A C 1
ATOM 623 O O . LEU A 1 80 ? -0.778 -0.554 -23.022 1.00 89.38 80 LEU A O 1
ATOM 627 N N . LEU A 1 81 ? 0.526 -0.254 -21.223 1.00 87.25 81 LEU A N 1
ATOM 628 C CA . LEU A 1 81 ? 1.423 0.691 -21.888 1.00 87.25 81 LEU A CA 1
ATOM 629 C C . LEU A 1 81 ? 2.201 0.028 -23.046 1.00 87.25 81 LEU A C 1
ATOM 631 O O . LEU A 1 81 ? 2.627 -1.128 -22.940 1.00 87.25 81 LEU A O 1
ATOM 635 N N . PRO A 1 82 ? 2.497 0.762 -24.138 1.00 87.00 82 PRO A N 1
ATOM 636 C CA . PRO A 1 82 ? 3.318 0.222 -25.213 1.00 87.00 82 PRO A CA 1
ATOM 637 C C . PRO A 1 82 ? 4.731 -0.105 -24.716 1.00 87.00 82 PRO A C 1
ATOM 639 O O . PRO A 1 82 ? 5.321 0.640 -23.928 1.00 87.00 82 PRO A O 1
ATOM 642 N N . ILE A 1 83 ? 5.309 -1.193 -25.236 1.00 82.00 83 ILE A N 1
ATOM 643 C CA . ILE A 1 83 ? 6.538 -1.794 -24.694 1.00 82.00 83 ILE A CA 1
ATOM 644 C C . ILE A 1 83 ? 7.706 -0.801 -24.590 1.00 82.00 83 ILE A C 1
ATOM 646 O O . ILE A 1 83 ? 8.402 -0.786 -23.578 1.00 82.00 83 ILE A O 1
ATOM 650 N N . ARG A 1 84 ? 7.844 0.101 -25.573 1.00 81.00 84 ARG A N 1
ATOM 651 C CA . ARG A 1 84 ? 8.858 1.170 -25.611 1.00 81.00 84 ARG A CA 1
ATOM 652 C C . ARG A 1 84 ? 8.805 2.097 -24.392 1.00 81.00 84 ARG A C 1
ATOM 654 O O . ARG A 1 84 ? 9.846 2.422 -23.834 1.00 81.00 84 ARG A O 1
ATOM 661 N N . TRP A 1 85 ? 7.603 2.458 -23.942 1.00 81.94 85 TRP A N 1
ATOM 662 C CA . TRP A 1 85 ? 7.404 3.334 -22.787 1.00 81.94 85 TRP A CA 1
ATOM 663 C C . TRP A 1 85 ? 7.642 2.582 -21.489 1.00 81.94 85 TRP A C 1
ATOM 665 O O . TRP A 1 85 ? 8.352 3.076 -20.623 1.00 81.94 85 TRP A O 1
ATOM 675 N N . SER A 1 86 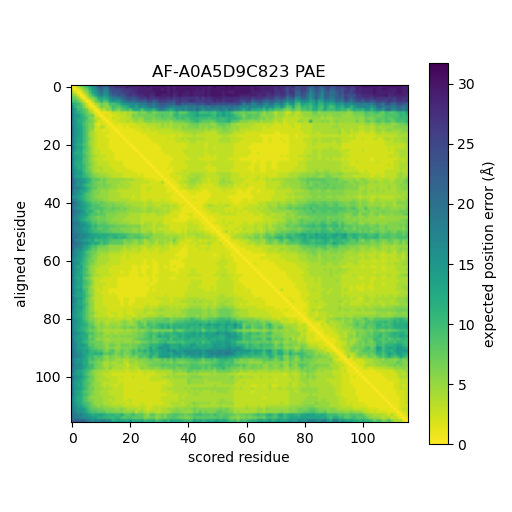? 7.121 1.356 -21.379 1.00 77.00 86 SER A N 1
ATOM 676 C CA . SER A 1 86 ? 7.344 0.535 -20.184 1.00 77.00 86 SER A CA 1
ATOM 677 C C . SER A 1 86 ? 8.826 0.223 -19.962 1.00 77.00 86 SER A C 1
ATOM 679 O O . SER A 1 86 ? 9.293 0.243 -18.832 1.00 77.00 86 SER A O 1
ATOM 681 N N . LEU A 1 87 ? 9.585 -0.001 -21.038 1.00 74.62 87 LEU A N 1
ATOM 682 C CA . LEU A 1 87 ? 11.022 -0.251 -20.978 1.00 74.62 87 LEU A CA 1
ATOM 683 C C . LEU A 1 87 ? 11.805 0.999 -20.590 1.00 74.62 87 LEU A C 1
ATOM 685 O O . LEU A 1 87 ? 12.716 0.904 -19.773 1.00 74.62 87 LEU A O 1
ATOM 689 N N . ALA A 1 88 ? 11.445 2.156 -21.149 1.00 78.94 88 ALA A N 1
ATOM 690 C CA . ALA A 1 88 ? 12.039 3.432 -20.770 1.00 78.94 88 ALA A CA 1
ATOM 691 C C . ALA A 1 88 ? 11.763 3.766 -19.296 1.00 78.94 88 ALA A C 1
ATOM 693 O O . ALA A 1 88 ? 12.676 4.179 -18.589 1.00 78.94 88 ALA A O 1
ATOM 694 N N . LEU A 1 89 ? 10.542 3.508 -18.815 1.00 74.69 89 LEU A N 1
ATOM 695 C CA . LEU A 1 89 ? 10.166 3.657 -17.409 1.00 74.69 89 LEU A CA 1
ATOM 696 C C . LEU A 1 89 ? 10.970 2.715 -16.510 1.00 74.69 89 LEU A C 1
ATOM 698 O O . LEU A 1 89 ? 11.613 3.176 -15.579 1.00 74.69 89 LEU A O 1
ATOM 702 N N . VAL A 1 90 ? 11.001 1.414 -16.803 1.00 73.31 90 VAL A N 1
ATOM 703 C CA . VAL A 1 90 ? 11.709 0.438 -15.957 1.00 73.31 90 VAL A CA 1
ATOM 704 C C . VAL A 1 90 ? 13.226 0.659 -15.970 1.00 73.31 90 VAL A C 1
ATOM 706 O O . VAL A 1 90 ? 13.859 0.541 -14.926 1.00 73.31 90 VAL A O 1
ATOM 709 N N . ARG A 1 91 ? 13.832 1.013 -17.113 1.00 75.19 91 ARG A N 1
ATOM 710 C CA . ARG A 1 91 ? 15.277 1.306 -17.184 1.00 75.19 91 ARG A CA 1
ATOM 711 C C . ARG A 1 91 ? 15.634 2.662 -16.577 1.00 75.19 91 ARG A C 1
ATOM 713 O O . ARG A 1 91 ? 16.603 2.743 -15.834 1.00 75.19 91 ARG A O 1
ATOM 720 N N . GLY A 1 92 ? 14.875 3.712 -16.887 1.00 75.00 92 GLY A N 1
ATOM 721 C CA . GLY A 1 92 ? 15.148 5.073 -16.414 1.00 75.00 92 GLY A CA 1
ATOM 722 C C . GLY A 1 92 ? 14.816 5.277 -14.935 1.00 75.00 92 GLY A C 1
ATOM 723 O O . GLY A 1 92 ? 15.527 5.990 -14.234 1.00 75.00 92 GLY A O 1
ATOM 724 N N . LEU A 1 93 ? 13.768 4.612 -14.441 1.00 75.00 93 LEU A N 1
ATOM 725 C CA . LEU A 1 93 ? 13.309 4.677 -13.052 1.00 75.00 93 LEU A CA 1
ATOM 726 C C . LEU A 1 93 ? 13.639 3.391 -12.274 1.00 75.00 93 LEU A C 1
ATOM 728 O O . LEU A 1 93 ? 13.072 3.146 -11.213 1.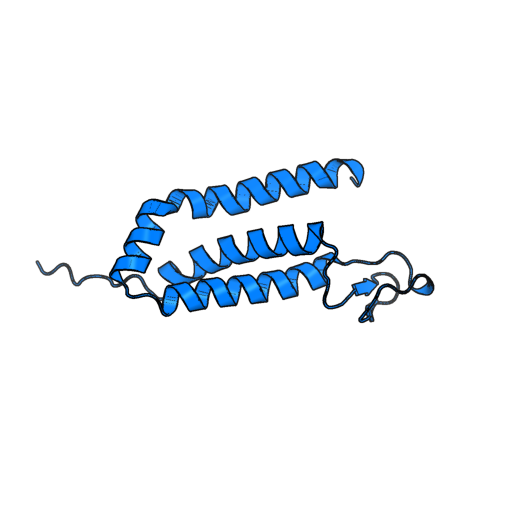00 75.00 93 LEU A O 1
ATOM 732 N N . GLY A 1 94 ? 14.577 2.570 -12.757 1.00 78.31 94 GLY A N 1
ATOM 733 C CA . GLY A 1 94 ? 14.932 1.300 -12.112 1.00 78.31 94 GLY A CA 1
ATOM 734 C C . GLY A 1 94 ? 15.409 1.457 -10.664 1.00 78.31 94 GLY A C 1
ATOM 735 O O . GLY A 1 94 ? 15.184 0.574 -9.843 1.00 78.31 94 GLY A O 1
ATOM 736 N N . TRP A 1 95 ? 15.998 2.605 -10.315 1.00 81.69 95 TRP A N 1
ATOM 737 C CA . TRP A 1 95 ? 16.388 2.919 -8.938 1.00 81.69 95 TRP A CA 1
ATOM 738 C C . TRP A 1 95 ? 15.185 3.226 -8.027 1.00 81.69 95 TRP A C 1
ATOM 740 O O . TRP A 1 95 ? 15.220 2.893 -6.843 1.00 81.69 95 TRP A O 1
ATOM 750 N N . LEU A 1 96 ? 14.094 3.792 -8.567 1.00 82.94 96 LEU A N 1
ATOM 751 C CA . LEU A 1 96 ? 12.863 4.074 -7.812 1.00 82.94 96 LEU A CA 1
ATOM 752 C C . LEU A 1 96 ? 12.155 2.795 -7.367 1.00 82.94 96 LEU A C 1
ATOM 754 O O . LEU A 1 96 ? 11.483 2.811 -6.340 1.00 82.94 96 LEU A O 1
ATOM 758 N N . LEU A 1 97 ? 12.367 1.689 -8.088 1.00 81.44 97 LEU A N 1
ATOM 759 C CA . LEU A 1 97 ? 11.906 0.356 -7.698 1.00 81.44 97 LEU A CA 1
ATOM 760 C C . LEU A 1 97 ? 12.291 0.006 -6.261 1.00 81.44 97 LEU A C 1
ATOM 762 O O . LEU A 1 97 ? 11.492 -0.552 -5.521 1.00 81.44 97 LEU A O 1
ATOM 766 N N . TRP A 1 98 ? 13.527 0.325 -5.891 1.00 82.38 98 TRP A N 1
ATOM 767 C CA . TRP A 1 98 ? 14.064 0.030 -4.572 1.00 82.38 98 TRP A CA 1
ATOM 768 C C . TRP A 1 98 ? 13.912 1.226 -3.647 1.00 82.38 98 TRP A C 1
ATOM 770 O O . TRP A 1 98 ? 13.528 1.061 -2.491 1.00 82.38 98 TRP A O 1
ATOM 780 N N . ALA A 1 99 ? 14.170 2.433 -4.153 1.00 90.19 99 ALA A N 1
ATOM 781 C CA . ALA A 1 99 ? 14.155 3.632 -3.332 1.00 90.19 99 ALA A CA 1
ATOM 782 C C . ALA A 1 99 ? 12.762 3.942 -2.777 1.00 90.19 99 ALA A C 1
ATOM 784 O O . ALA A 1 99 ? 12.667 4.284 -1.605 1.00 90.19 99 ALA A O 1
ATOM 785 N N . VAL A 1 100 ? 11.685 3.786 -3.561 1.00 92.38 100 VAL A N 1
ATOM 786 C CA . VAL A 1 100 ? 10.330 4.130 -3.099 1.00 92.38 100 VAL A CA 1
ATOM 787 C C . VAL A 1 100 ? 9.855 3.195 -1.979 1.00 92.38 100 VAL A C 1
ATOM 789 O O . VAL A 1 100 ? 9.549 3.712 -0.904 1.00 92.38 100 VAL A O 1
ATOM 792 N N . PRO A 1 101 ? 9.838 1.854 -2.138 1.00 90.19 101 PRO A N 1
ATOM 793 C CA . PRO A 1 101 ? 9.435 0.963 -1.050 1.00 90.19 101 PRO A CA 1
ATOM 794 C C . PRO A 1 101 ? 10.344 1.080 0.175 1.00 90.19 101 PRO A C 1
ATOM 796 O O . PRO A 1 101 ? 9.848 1.092 1.298 1.00 90.19 101 PRO A O 1
ATOM 799 N N . THR A 1 102 ? 11.660 1.226 -0.027 1.00 92.81 102 THR A N 1
ATOM 800 C CA . THR A 1 102 ? 12.619 1.372 1.081 1.00 92.81 102 THR A CA 1
ATOM 801 C C . THR A 1 102 ? 12.375 2.663 1.853 1.00 92.81 102 THR A C 1
ATOM 803 O O . THR A 1 102 ? 12.274 2.634 3.075 1.00 92.81 102 THR A O 1
ATOM 806 N N . LEU A 1 103 ? 12.233 3.796 1.162 1.00 96.06 103 LEU A N 1
ATOM 807 C CA . LEU A 1 103 ? 11.975 5.081 1.805 1.00 96.06 103 LEU A CA 1
ATOM 808 C C . LEU A 1 103 ? 10.635 5.070 2.546 1.00 96.06 103 LEU A C 1
ATOM 810 O O . LEU A 1 103 ? 10.573 5.517 3.686 1.00 96.06 103 LEU A O 1
ATOM 814 N N . ILE A 1 104 ? 9.582 4.521 1.935 1.00 94.69 104 ILE A N 1
ATOM 815 C CA . ILE A 1 104 ? 8.270 4.389 2.580 1.00 94.69 104 ILE A CA 1
ATOM 816 C C . ILE A 1 104 ? 8.365 3.510 3.827 1.00 94.69 104 ILE A C 1
ATOM 818 O O . ILE A 1 104 ? 7.841 3.888 4.870 1.00 94.69 104 ILE A O 1
ATOM 822 N N . MET A 1 105 ? 9.072 2.380 3.756 1.00 93.38 105 MET A N 1
ATOM 823 C CA . MET A 1 105 ? 9.307 1.522 4.917 1.00 93.38 105 MET A CA 1
ATOM 824 C C . MET A 1 105 ? 10.030 2.283 6.035 1.00 93.38 105 MET A C 1
ATOM 826 O O . MET A 1 105 ? 9.589 2.243 7.179 1.00 93.38 105 MET A O 1
ATOM 830 N N . LEU A 1 106 ? 11.094 3.030 5.719 1.00 96.19 106 LEU A N 1
ATOM 831 C CA . LEU A 1 106 ? 11.816 3.848 6.701 1.00 96.19 106 LEU A CA 1
ATOM 832 C C . LEU A 1 106 ? 10.919 4.921 7.331 1.00 96.19 106 LEU A C 1
ATOM 834 O O . LEU A 1 106 ? 10.975 5.124 8.542 1.00 96.19 106 LEU A O 1
ATOM 838 N N . ILE A 1 107 ? 10.071 5.576 6.534 1.00 95.31 107 ILE A N 1
ATOM 839 C CA . ILE A 1 107 ? 9.093 6.553 7.027 1.00 95.31 107 ILE A CA 1
ATOM 840 C C . ILE A 1 107 ? 8.096 5.876 7.969 1.00 95.31 107 ILE A C 1
ATOM 842 O O . ILE A 1 107 ? 7.865 6.380 9.064 1.00 95.31 107 ILE A O 1
ATOM 846 N N . ILE A 1 108 ? 7.527 4.732 7.583 1.00 92.50 108 ILE A N 1
ATOM 847 C CA . ILE A 1 108 ? 6.561 3.993 8.406 1.00 92.50 108 ILE A CA 1
ATOM 848 C C . ILE A 1 108 ? 7.205 3.551 9.722 1.00 92.50 108 ILE A C 1
ATOM 850 O O . ILE A 1 108 ? 6.630 3.788 10.779 1.00 92.50 108 ILE A O 1
ATOM 854 N N . LEU A 1 109 ? 8.410 2.976 9.687 1.00 93.50 109 LEU A N 1
ATOM 855 C CA . LEU A 1 109 ? 9.146 2.585 10.893 1.00 93.50 109 LEU A CA 1
ATOM 856 C C . LEU A 1 109 ? 9.429 3.787 11.795 1.00 93.50 109 LEU A C 1
ATOM 858 O O . LEU A 1 109 ? 9.239 3.714 13.007 1.00 93.50 109 LEU A O 1
ATOM 862 N N . PHE A 1 110 ? 9.829 4.916 11.208 1.00 94.69 110 PHE A N 1
ATOM 863 C CA . PHE A 1 110 ? 10.018 6.148 11.956 1.00 94.69 110 PHE A CA 1
ATOM 864 C C . PHE A 1 110 ? 8.710 6.611 12.601 1.00 94.69 110 PHE A C 1
ATOM 866 O O . PHE A 1 110 ? 8.716 6.941 13.780 1.00 94.69 110 PHE A O 1
ATOM 873 N N . LEU A 1 111 ? 7.583 6.614 11.888 1.00 91.31 111 LEU A N 1
ATOM 874 C CA . LEU A 1 111 ? 6.277 6.987 12.448 1.00 91.31 111 LEU A CA 1
ATOM 875 C C . LEU A 1 111 ? 5.827 6.024 13.555 1.00 91.31 111 LEU A C 1
ATOM 877 O O . LEU A 1 111 ? 5.264 6.460 14.556 1.00 91.31 111 LEU A O 1
ATOM 881 N N . LEU A 1 112 ? 6.123 4.733 13.404 1.00 89.38 112 LEU A N 1
ATOM 882 C CA . LEU A 1 112 ? 5.758 3.698 14.366 1.00 89.38 112 LEU A CA 1
ATOM 883 C C . LEU A 1 112 ? 6.672 3.641 15.598 1.00 89.38 112 LEU A C 1
ATOM 885 O O . LEU A 1 112 ? 6.316 2.984 16.569 1.00 89.38 112 LEU A O 1
ATOM 889 N N . ARG A 1 113 ? 7.792 4.376 15.618 1.00 92.31 113 ARG A N 1
ATOM 890 C CA . ARG A 1 113 ? 8.770 4.386 16.728 1.00 92.31 113 ARG A CA 1
ATOM 891 C C . ARG A 1 113 ? 8.213 4.826 18.091 1.00 92.31 113 ARG A C 1
ATOM 893 O O . ARG A 1 113 ? 8.953 4.856 19.058 1.00 92.31 113 ARG A O 1
ATOM 900 N N . HIS A 1 114 ? 6.989 5.352 18.139 1.00 82.50 114 HIS A N 1
ATOM 901 C CA . HIS A 1 114 ? 6.319 5.754 19.385 1.00 82.50 114 HIS A CA 1
ATOM 902 C C . HIS A 1 114 ? 5.401 4.652 19.929 1.00 82.50 114 HIS A C 1
ATOM 904 O O . HIS A 1 114 ? 4.985 4.729 21.079 1.00 82.50 114 HIS A O 1
ATOM 910 N N . TYR A 1 115 ? 5.064 3.660 19.101 1.00 78.12 115 TYR A N 1
ATOM 911 C CA . TYR A 1 115 ? 4.188 2.544 19.454 1.00 78.12 115 TYR A CA 1
ATOM 912 C C . TYR A 1 115 ? 4.968 1.282 19.863 1.00 78.12 115 TYR A C 1
ATOM 914 O O . TYR A 1 115 ? 4.374 0.389 20.465 1.00 78.12 115 TYR A O 1
ATOM 922 N N . PHE A 1 116 ? 6.265 1.215 19.538 1.00 72.69 116 PHE A N 1
ATOM 923 C CA . PHE A 1 116 ? 7.213 0.152 19.893 1.00 72.69 116 PHE A CA 1
ATOM 924 C C . PHE A 1 116 ? 8.361 0.737 20.710 1.00 72.69 116 PHE A C 1
ATOM 926 O O . PHE A 1 116 ? 8.835 0.038 21.630 1.00 72.69 116 PHE A O 1
#